Protein AF-A0A945LIM0-F1 (afdb_monomer_lite)

Radius of gyration: 15.22 Å; chains: 1; bounding box: 49×29×41 Å

Foldseek 3Di:
DAAALFLVRVVVVVVVDPDQAAEFECDHPPDGSLVSLLVLCVDPSRVLRAYEYEYCDPDVVVQVSSVVSPHQYYYHPPDAPVVVCVSVVVSSQVPDDPPPDDDPDPDPPPPPPDPDYHNDPVSVVRVVVNPDDDDD

Secondary structure (DSSP, 8-state):
-B--SSHHHHHHHHHHS--S-EEEES--SSS-HHHHHHHHHHSTTTTTS-EEEEES---HHHHHHHHHHT-SEEEESS--HHHHHHHHHHHHHHSS-TT--------SGGGGS---B---HHHHHHHHHTTS----

Structure (mmCIF, N/CA/C/O backbone):
data_AF-A0A945LIM0-F1
#
_entry.id   AF-A0A945LIM0-F1
#
loop_
_atom_site.group_PDB
_atom_site.id
_atom_site.type_symbol
_atom_site.label_atom_id
_atom_site.label_alt_id
_atom_site.label_comp_id
_atom_site.label_asym_id
_atom_site.label_entity_id
_atom_site.label_seq_id
_atom_site.pdbx_PDB_ins_code
_atom_site.Cartn_x
_atom_site.Cartn_y
_atom_site.Cartn_z
_atom_site.occupancy
_atom_site.B_iso_or_equiv
_atom_site.auth_seq_id
_atom_site.auth_comp_id
_atom_site.auth_asym_id
_atom_site.auth_atom_id
_atom_site.pdbx_PDB_model_num
ATOM 1 N N . MET A 1 1 ? 6.659 -13.359 3.499 1.00 58.88 1 MET A N 1
ATOM 2 C CA . MET A 1 1 ? 6.385 -12.248 2.578 1.00 58.88 1 MET A CA 1
ATOM 3 C C . MET A 1 1 ? 5.502 -12.829 1.471 1.00 58.88 1 MET A C 1
ATOM 5 O O . MET A 1 1 ? 6.056 -13.584 0.691 1.00 58.88 1 MET A O 1
ATOM 9 N N . THR A 1 2 ? 4.180 -12.617 1.458 1.00 73.69 2 THR A N 1
ATOM 10 C CA . THR A 1 2 ? 3.292 -12.752 0.285 1.00 73.69 2 THR A CA 1
ATOM 11 C C . THR A 1 2 ? 3.844 -11.897 -0.879 1.00 73.69 2 THR A C 1
ATOM 13 O O . THR A 1 2 ? 4.868 -11.240 -0.733 1.00 73.69 2 THR A O 1
ATOM 16 N N . SER A 1 3 ? 3.292 -11.915 -2.080 1.00 79.06 3 SER A N 1
ATOM 17 C CA . SER A 1 3 ? 3.674 -11.015 -3.184 1.00 79.06 3 SER A CA 1
ATOM 18 C C . SER A 1 3 ? 2.606 -11.074 -4.254 1.00 79.06 3 SER A C 1
ATOM 20 O O . SER A 1 3 ? 2.089 -12.163 -4.449 1.00 79.06 3 SER A O 1
ATOM 22 N N . ALA A 1 4 ? 2.322 -9.976 -4.955 1.00 84.94 4 ALA A N 1
ATOM 23 C CA . ALA A 1 4 ? 1.378 -9.977 -6.076 1.00 84.94 4 ALA A CA 1
ATOM 24 C C . ALA A 1 4 ? 2.074 -9.585 -7.389 1.00 84.94 4 ALA A C 1
ATOM 26 O O . ALA A 1 4 ? 2.713 -8.556 -7.447 1.00 84.94 4 ALA A O 1
ATOM 27 N N . GLY A 1 5 ? 1.967 -10.313 -8.486 1.00 78.75 5 GLY A N 1
ATOM 28 C CA . GLY A 1 5 ? 2.570 -9.901 -9.760 1.00 78.75 5 GLY A CA 1
ATOM 29 C C . GLY A 1 5 ? 2.018 -8.585 -10.330 1.00 78.75 5 GLY A C 1
ATOM 30 O O . GLY A 1 5 ? 2.683 -7.952 -11.147 1.00 78.75 5 GLY A O 1
ATOM 31 N N . GLY A 1 6 ? 0.840 -8.140 -9.876 1.00 81.19 6 GLY A N 1
ATOM 32 C CA . GLY A 1 6 ? 0.208 -6.906 -10.337 1.00 81.19 6 GLY A CA 1
ATOM 33 C C . GLY A 1 6 ? -1.048 -6.517 -9.555 1.00 81.19 6 GLY A C 1
ATOM 34 O O . GLY A 1 6 ? -1.428 -7.162 -8.576 1.00 81.19 6 GLY A O 1
ATOM 35 N N . GLY A 1 7 ? -1.716 -5.449 -10.003 1.00 84.56 7 GLY A N 1
ATOM 36 C CA . GLY A 1 7 ? -2.823 -4.826 -9.269 1.00 84.56 7 GLY A CA 1
ATOM 37 C C . GLY A 1 7 ? -4.038 -5.730 -9.036 1.00 84.56 7 GLY A C 1
ATOM 38 O O . GLY A 1 7 ? -4.649 -5.661 -7.975 1.00 84.56 7 GLY A O 1
ATOM 39 N N . ARG A 1 8 ? -4.375 -6.616 -9.986 1.00 86.19 8 ARG A N 1
ATOM 40 C CA . ARG A 1 8 ? -5.526 -7.533 -9.846 1.00 86.19 8 ARG A CA 1
ATOM 41 C C . ARG A 1 8 ? -5.281 -8.563 -8.753 1.00 86.19 8 ARG A C 1
ATOM 43 O O . ARG A 1 8 ? -6.146 -8.800 -7.920 1.00 86.19 8 ARG A O 1
ATOM 50 N N . GLU A 1 9 ? -4.085 -9.140 -8.751 1.00 86.25 9 GLU A N 1
ATOM 51 C CA . GLU A 1 9 ? -3.670 -10.095 -7.728 1.00 86.25 9 GLU A CA 1
ATOM 52 C C . GLU A 1 9 ? -3.544 -9.411 -6.362 1.00 86.25 9 GLU A C 1
ATOM 54 O O . GLU A 1 9 ? -3.943 -9.991 -5.360 1.00 86.25 9 GLU A O 1
ATOM 59 N N . ALA A 1 10 ? -3.078 -8.158 -6.311 1.00 86.94 10 ALA A N 1
ATOM 60 C CA . ALA A 1 10 ? -3.014 -7.395 -5.067 1.00 86.94 10 ALA A CA 1
ATOM 61 C C . ALA A 1 10 ? -4.404 -7.183 -4.445 1.00 86.94 10 ALA A C 1
ATOM 63 O O . ALA A 1 10 ? -4.563 -7.379 -3.244 1.00 86.94 10 ALA A O 1
ATOM 64 N N . LEU A 1 11 ? -5.409 -6.840 -5.259 1.00 88.25 11 LEU A N 1
ATOM 65 C CA . LEU A 1 11 ? -6.796 -6.697 -4.803 1.00 88.25 11 LEU A CA 1
ATOM 66 C C . LEU A 1 11 ? -7.389 -8.036 -4.352 1.00 88.25 11 LEU A C 1
ATOM 68 O O . LEU A 1 11 ? -7.979 -8.104 -3.280 1.00 88.25 11 LEU A O 1
ATOM 72 N N . ALA A 1 12 ? -7.182 -9.107 -5.124 1.00 87.81 12 ALA A N 1
ATOM 73 C CA . ALA A 1 12 ? -7.653 -10.442 -4.752 1.00 87.81 12 ALA A CA 1
ATOM 74 C C . ALA A 1 12 ? -7.035 -10.916 -3.426 1.00 87.81 12 ALA A C 1
ATOM 76 O O . ALA A 1 12 ? -7.725 -11.474 -2.576 1.00 87.81 12 ALA A O 1
ATOM 77 N N . LEU A 1 13 ? -5.742 -10.650 -3.220 1.00 87.38 13 LEU A N 1
ATOM 78 C CA . LEU A 1 13 ? -5.066 -10.957 -1.966 1.00 87.38 13 LEU A CA 1
ATOM 79 C C . LEU A 1 13 ? -5.632 -10.131 -0.812 1.00 87.38 13 LEU A C 1
ATOM 81 O O . LEU A 1 13 ? -5.952 -10.718 0.220 1.00 87.38 13 LEU A O 1
ATOM 85 N N . ALA A 1 14 ? -5.786 -8.816 -0.993 1.00 85.75 14 ALA A N 1
ATOM 86 C CA . ALA A 1 14 ? -6.337 -7.911 0.018 1.00 85.75 14 ALA A CA 1
ATOM 87 C C . ALA A 1 14 ? -7.768 -8.286 0.441 1.00 85.75 14 ALA A C 1
ATOM 89 O O . ALA A 1 14 ? -8.136 -8.096 1.598 1.00 85.75 14 ALA A O 1
ATOM 90 N N . ASP A 1 15 ? -8.547 -8.873 -0.469 1.00 84.31 15 ASP A N 1
ATOM 91 C CA . ASP A 1 15 ? -9.884 -9.391 -0.175 1.00 84.31 15 ASP A CA 1
ATOM 92 C C . ASP A 1 15 ? -9.855 -10.775 0.508 1.00 84.31 15 ASP A C 1
ATOM 94 O O . ASP A 1 15 ? -10.749 -11.125 1.282 1.00 84.31 15 ASP A O 1
ATOM 98 N N . SER A 1 16 ? -8.814 -11.578 0.277 1.00 80.25 16 SER A N 1
ATOM 99 C CA . SER A 1 16 ? -8.700 -12.930 0.846 1.00 80.25 16 SER A CA 1
ATOM 100 C C . SER A 1 16 ? -8.071 -12.982 2.244 1.00 80.25 16 SER A C 1
ATOM 102 O O . SER A 1 16 ? -8.426 -13.844 3.046 1.00 80.25 16 SER A O 1
ATOM 104 N N . GLU A 1 17 ? -7.148 -12.070 2.559 1.00 78.19 17 GLU A N 1
ATOM 105 C CA . GLU A 1 17 ? -6.367 -12.090 3.797 1.00 78.19 17 GLU A CA 1
ATOM 106 C C . GLU A 1 17 ? -6.238 -10.680 4.400 1.00 78.19 17 GLU A C 1
ATOM 108 O O . GLU A 1 17 ? -6.093 -9.706 3.661 1.00 78.19 17 GLU A O 1
ATOM 113 N N . PRO A 1 18 ? -6.242 -10.536 5.740 1.00 78.31 18 PRO A N 1
ATOM 114 C CA . PRO A 1 18 ? -5.979 -9.251 6.378 1.00 78.31 18 PRO A CA 1
ATOM 115 C C . PRO A 1 18 ? -4.492 -8.871 6.275 1.00 78.31 18 PRO A C 1
ATOM 117 O O . PRO A 1 18 ? -3.607 -9.709 6.478 1.00 78.31 18 PRO A O 1
ATOM 120 N N . PHE A 1 19 ? -4.220 -7.586 6.032 1.00 82.62 19 PHE A N 1
ATOM 121 C CA . PHE A 1 19 ? -2.869 -7.017 5.999 1.00 82.62 19 PHE A CA 1
ATOM 122 C C . PHE A 1 19 ? -2.742 -5.834 6.959 1.00 82.62 19 PHE A C 1
ATOM 124 O O . PHE A 1 19 ? -3.651 -5.019 7.066 1.00 82.62 19 PHE A O 1
ATOM 131 N N . ASP A 1 20 ? -1.581 -5.708 7.606 1.00 82.56 20 ASP A N 1
ATOM 132 C CA . ASP A 1 20 ? -1.289 -4.582 8.504 1.00 82.56 20 ASP A CA 1
ATOM 133 C C . ASP A 1 20 ? -0.767 -3.341 7.757 1.00 82.56 20 ASP A C 1
ATOM 135 O O . ASP A 1 20 ? -0.922 -2.221 8.229 1.00 82.56 20 ASP A O 1
ATOM 139 N N . VAL A 1 21 ? -0.113 -3.543 6.606 1.00 84.81 21 VAL A N 1
ATOM 140 C CA . VAL A 1 21 ? 0.470 -2.512 5.727 1.00 84.81 21 VAL A CA 1
ATOM 141 C C . VAL A 1 21 ? 0.487 -3.048 4.299 1.00 84.81 21 VAL A C 1
ATOM 143 O O . VAL A 1 21 ? 0.864 -4.202 4.073 1.00 84.81 21 VAL A O 1
ATOM 146 N N . ILE A 1 22 ? 0.175 -2.188 3.329 1.00 88.38 22 ILE A N 1
ATOM 147 C CA . ILE A 1 22 ? 0.317 -2.488 1.900 1.00 88.38 22 ILE A CA 1
ATOM 148 C C . ILE A 1 22 ? 1.376 -1.565 1.298 1.00 88.38 22 ILE A C 1
ATOM 150 O O . ILE A 1 22 ? 1.311 -0.346 1.429 1.00 88.38 22 ILE A O 1
ATOM 154 N N . LEU A 1 23 ? 2.353 -2.161 0.615 1.00 89.69 23 LEU A N 1
ATOM 155 C CA . LEU A 1 23 ? 3.307 -1.443 -0.226 1.00 89.69 23 LEU A CA 1
ATOM 156 C C . LEU A 1 23 ? 2.850 -1.585 -1.677 1.00 89.69 23 LEU A C 1
ATOM 158 O O . LEU A 1 23 ? 2.881 -2.694 -2.214 1.00 89.69 23 LEU A O 1
ATOM 162 N N . LEU A 1 24 ? 2.417 -0.490 -2.295 1.00 89.81 24 LEU A N 1
ATOM 163 C CA . LEU A 1 24 ? 1.806 -0.509 -3.623 1.00 89.81 24 LEU A CA 1
ATOM 164 C C . LEU A 1 24 ? 2.698 0.196 -4.643 1.00 89.81 24 LEU A C 1
ATOM 166 O O . LEU A 1 24 ? 3.047 1.358 -4.470 1.00 89.81 24 LEU A O 1
ATOM 170 N N . ASP A 1 25 ? 3.068 -0.506 -5.713 1.00 88.44 25 ASP A N 1
ATOM 171 C CA . ASP A 1 25 ? 3.822 0.088 -6.817 1.00 88.44 25 ASP A CA 1
ATOM 172 C C . ASP A 1 25 ? 2.895 0.919 -7.712 1.00 88.44 25 ASP A C 1
ATOM 174 O O . ASP A 1 25 ? 1.832 0.447 -8.119 1.00 88.44 25 ASP A O 1
ATOM 178 N N . LEU A 1 26 ? 3.299 2.141 -8.049 1.00 84.38 26 LEU A N 1
ATOM 179 C CA . LEU A 1 26 ? 2.574 2.975 -9.002 1.00 84.38 26 LEU A CA 1
ATOM 180 C C . LEU A 1 26 ? 2.718 2.440 -10.433 1.00 84.38 26 LEU A C 1
ATOM 182 O O . LEU A 1 26 ? 1.786 2.520 -11.232 1.00 84.38 26 LEU A O 1
ATOM 186 N N . MET A 1 27 ? 3.893 1.892 -10.747 1.00 75.62 27 MET A N 1
ATOM 187 C CA . MET A 1 27 ? 4.245 1.420 -12.080 1.00 75.62 27 MET A CA 1
ATOM 188 C C . MET A 1 27 ? 4.032 -0.091 -12.154 1.00 75.62 27 MET A C 1
ATOM 190 O O . MET A 1 27 ? 4.948 -0.877 -11.914 1.00 75.62 27 MET A O 1
ATOM 194 N N . MET A 1 28 ? 2.811 -0.495 -12.500 1.00 77.75 28 MET A N 1
ATOM 195 C CA . MET A 1 28 ? 2.458 -1.887 -12.786 1.00 77.75 28 MET A CA 1
ATOM 196 C C . MET A 1 28 ? 1.943 -2.020 -14.227 1.00 77.75 28 MET A C 1
ATOM 198 O O . MET A 1 28 ? 1.275 -1.107 -14.711 1.00 77.75 28 MET A O 1
ATOM 202 N N . PRO A 1 29 ? 2.237 -3.136 -14.921 1.00 67.38 29 PRO A N 1
ATOM 203 C CA . PRO A 1 29 ? 1.848 -3.318 -16.321 1.00 67.38 29 PRO A CA 1
ATOM 204 C C . PRO A 1 29 ? 0.338 -3.530 -16.510 1.00 67.38 29 PRO A C 1
ATOM 206 O O . PRO A 1 29 ? -0.196 -3.173 -17.555 1.00 67.38 29 PRO A O 1
ATOM 209 N N . ASP A 1 30 ? -0.349 -4.089 -15.510 1.00 69.44 30 ASP A N 1
ATOM 210 C CA . ASP A 1 30 ? -1.727 -4.573 -15.680 1.00 69.44 30 ASP A CA 1
ATOM 211 C C . ASP A 1 30 ? -2.807 -3.580 -15.234 1.00 69.44 30 ASP A C 1
ATOM 213 O O . ASP A 1 30 ? -3.890 -3.527 -15.816 1.00 69.44 30 ASP A O 1
ATOM 217 N N . LEU A 1 31 ? -2.553 -2.848 -14.146 1.00 75.81 31 LEU A N 1
ATOM 218 C CA . LEU A 1 31 ? -3.512 -1.962 -13.483 1.00 75.81 31 LEU A CA 1
ATOM 219 C C . LEU A 1 31 ? -2.779 -0.759 -12.902 1.00 75.81 31 LEU A C 1
ATOM 221 O O . LEU A 1 31 ? -1.712 -0.910 -12.309 1.00 75.81 31 LEU A O 1
ATOM 225 N N . ASN A 1 32 ? -3.378 0.421 -13.029 1.00 82.94 32 ASN A N 1
ATOM 226 C CA . ASN A 1 32 ? -2.793 1.648 -12.514 1.00 82.94 32 ASN A CA 1
ATOM 227 C C . ASN A 1 32 ? -2.784 1.623 -10.974 1.00 82.94 32 ASN A C 1
ATOM 229 O O . ASN A 1 32 ? -3.822 1.391 -10.351 1.00 82.94 32 ASN A O 1
ATOM 233 N N . GLY A 1 33 ? -1.628 1.878 -10.349 1.00 85.19 33 GLY A N 1
ATOM 234 C CA . GLY A 1 33 ? -1.498 1.896 -8.889 1.00 85.19 33 GLY A CA 1
ATOM 235 C C . GLY A 1 33 ? -2.450 2.882 -8.203 1.00 85.19 33 GLY A C 1
ATOM 236 O O . GLY A 1 33 ? -2.950 2.583 -7.122 1.00 85.19 33 GLY A O 1
ATOM 237 N N . PHE A 1 34 ? -2.797 4.000 -8.852 1.00 89.25 34 PHE A N 1
ATOM 238 C CA . PHE A 1 34 ? -3.816 4.927 -8.340 1.00 89.25 34 PHE A CA 1
ATOM 239 C C . PHE A 1 34 ? -5.200 4.278 -8.231 1.00 89.25 34 PHE A C 1
ATOM 241 O O . PHE A 1 34 ? -5.931 4.494 -7.269 1.00 89.25 34 PHE A O 1
ATOM 248 N N . GLU A 1 35 ? -5.558 3.456 -9.211 1.00 90.56 35 GLU A N 1
ATOM 249 C CA . GLU A 1 35 ? -6.858 2.793 -9.276 1.00 90.56 35 GLU A CA 1
ATOM 250 C C . GLU A 1 35 ? -6.956 1.661 -8.247 1.00 90.56 35 GLU A C 1
ATOM 252 O O . GLU A 1 35 ? -8.006 1.435 -7.649 1.00 90.56 35 GLU A O 1
ATOM 257 N N . VAL A 1 36 ? -5.844 0.959 -8.013 1.00 91.06 36 VAL A N 1
ATOM 258 C CA . VAL A 1 36 ? -5.739 -0.044 -6.947 1.00 91.06 36 VAL A CA 1
ATOM 259 C C . VAL A 1 36 ? -5.866 0.623 -5.580 1.00 91.06 36 VAL A C 1
ATOM 261 O O . VAL A 1 36 ? -6.646 0.150 -4.758 1.00 91.06 36 VAL A O 1
ATOM 264 N N . LEU A 1 37 ? -5.171 1.742 -5.354 1.00 91.88 37 LEU A N 1
ATOM 265 C CA . LEU A 1 37 ? -5.288 2.521 -4.121 1.00 91.88 37 LEU A CA 1
ATOM 266 C C . LEU A 1 37 ? -6.736 2.967 -3.878 1.00 91.88 37 LEU A C 1
ATOM 268 O O . LEU A 1 37 ? -7.267 2.731 -2.797 1.00 91.88 37 LEU A O 1
ATOM 272 N N . ALA A 1 38 ? -7.388 3.545 -4.890 1.00 92.12 38 ALA A N 1
ATOM 273 C CA . ALA A 1 38 ? -8.773 3.994 -4.783 1.00 92.12 38 ALA A CA 1
ATOM 274 C C . ALA A 1 38 ? -9.728 2.845 -4.423 1.00 92.12 38 ALA A C 1
ATOM 276 O O . ALA A 1 38 ? -10.595 3.011 -3.572 1.00 92.12 38 ALA A O 1
ATOM 277 N N . ARG A 1 39 ? -9.545 1.657 -5.015 1.00 91.81 39 ARG A N 1
ATOM 278 C CA . ARG A 1 39 ? -10.347 0.469 -4.679 1.00 91.81 39 ARG A CA 1
ATOM 279 C C . ARG A 1 39 ? -10.109 -0.017 -3.255 1.00 91.81 39 ARG A C 1
ATOM 281 O O . ARG A 1 39 ? -11.074 -0.298 -2.558 1.00 91.81 39 ARG A O 1
ATOM 288 N N . LEU A 1 40 ? -8.850 -0.070 -2.815 1.00 89.31 40 LEU A N 1
ATOM 289 C CA . LEU A 1 40 ? -8.512 -0.451 -1.441 1.00 89.31 40 LEU A CA 1
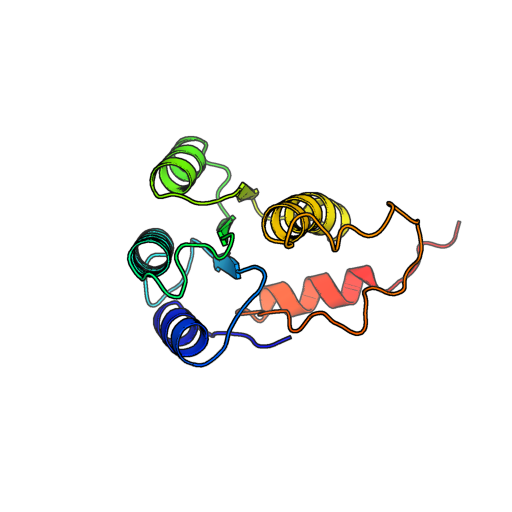ATOM 290 C C . LEU A 1 40 ? -9.109 0.523 -0.419 1.00 89.31 40 LEU A C 1
ATOM 292 O O . LEU A 1 40 ? -9.512 0.107 0.662 1.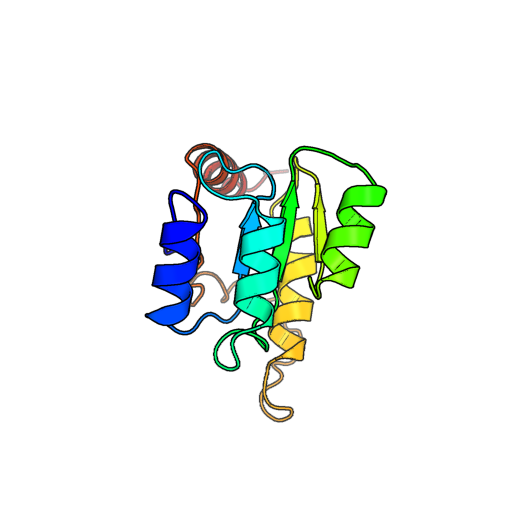00 89.31 40 LEU A O 1
ATOM 296 N N . LYS A 1 41 ? -9.178 1.814 -0.753 1.00 88.94 41 LYS A N 1
ATOM 297 C CA . LYS A 1 41 ? -9.765 2.841 0.115 1.00 88.94 41 LYS A CA 1
ATOM 298 C C . LYS A 1 41 ? -11.285 2.942 0.039 1.00 88.94 41 LYS A C 1
ATOM 300 O O . LYS A 1 41 ? -11.881 3.464 0.968 1.00 88.94 41 LYS A O 1
ATOM 305 N N . ALA A 1 42 ? -11.905 2.421 -1.016 1.00 90.00 42 ALA A N 1
ATOM 306 C CA . ALA A 1 42 ? -13.358 2.370 -1.153 1.00 90.00 42 ALA A CA 1
ATOM 307 C C . ALA A 1 42 ? -14.000 1.145 -0.474 1.00 90.00 42 ALA A C 1
ATOM 309 O O . ALA A 1 42 ? -15.212 1.136 -0.263 1.00 90.00 42 ALA A O 1
ATOM 310 N N . ASP A 1 43 ? -13.223 0.105 -0.164 1.00 86.44 43 ASP A N 1
ATOM 311 C CA . ASP A 1 43 ? -13.714 -1.106 0.496 1.00 86.44 43 ASP A CA 1
ATOM 312 C C . ASP A 1 43 ? -13.537 -1.012 2.019 1.00 86.44 43 ASP A C 1
ATOM 314 O O . ASP A 1 43 ? -12.417 -0.906 2.516 1.00 86.44 43 ASP A O 1
ATOM 318 N N . ALA A 1 44 ? -14.637 -1.130 2.770 1.00 85.06 44 ALA A N 1
ATOM 319 C CA . ALA A 1 44 ? -14.662 -1.072 4.234 1.00 85.06 44 ALA A CA 1
ATOM 320 C C . ALA A 1 44 ? -13.725 -2.087 4.920 1.00 85.06 44 ALA A C 1
ATOM 322 O O . ALA A 1 44 ? -13.289 -1.886 6.056 1.00 85.06 44 ALA A O 1
ATOM 323 N N . ARG A 1 45 ? -13.395 -3.196 4.248 1.00 82.81 45 ARG A N 1
ATOM 324 C CA . ARG A 1 45 ? -12.465 -4.207 4.766 1.00 82.81 45 ARG A CA 1
ATOM 325 C C . ARG A 1 45 ? -11.010 -3.758 4.696 1.00 82.81 45 ARG A C 1
ATOM 327 O O . ARG A 1 45 ? -10.207 -4.189 5.523 1.00 82.81 45 ARG A O 1
ATOM 334 N N . THR A 1 46 ? -10.666 -2.929 3.713 1.00 85.31 46 THR A N 1
ATOM 335 C CA . THR A 1 46 ? -9.282 -2.534 3.420 1.00 85.31 46 THR A CA 1
ATOM 336 C C . THR A 1 46 ? -9.021 -1.040 3.598 1.00 85.31 46 THR A C 1
ATOM 338 O O . THR A 1 46 ? -7.859 -0.640 3.632 1.00 85.31 46 THR A O 1
ATOM 341 N N . GLU A 1 47 ? -10.057 -0.216 3.789 1.00 86.00 47 GLU A N 1
ATOM 342 C CA . GLU A 1 47 ? -9.956 1.248 3.886 1.00 86.00 47 GLU A CA 1
ATOM 343 C C . GLU A 1 47 ? -9.018 1.705 5.012 1.00 86.00 47 GLU A C 1
ATOM 345 O O . GLU A 1 47 ? -8.237 2.647 4.847 1.00 86.00 47 GLU A O 1
ATOM 350 N N . ASN A 1 48 ? -9.033 0.972 6.128 1.00 84.94 48 ASN A N 1
ATOM 351 C CA . ASN A 1 48 ? -8.238 1.253 7.322 1.00 84.94 48 ASN A CA 1
ATOM 352 C C . ASN A 1 48 ? -6.788 0.763 7.197 1.00 84.94 48 ASN A C 1
ATOM 354 O O . ASN A 1 48 ? -5.931 1.143 7.994 1.00 84.94 48 ASN A O 1
ATOM 358 N N . ILE A 1 49 ? -6.483 -0.067 6.196 1.00 85.81 49 ILE A N 1
ATOM 359 C CA . ILE A 1 49 ? -5.128 -0.568 5.977 1.00 85.81 49 ILE A CA 1
ATOM 360 C C . ILE A 1 49 ? -4.283 0.590 5.424 1.00 85.81 49 ILE A C 1
ATOM 362 O O . ILE A 1 49 ? -4.667 1.225 4.434 1.00 85.81 49 ILE A O 1
ATOM 366 N N . PRO A 1 50 ? -3.129 0.902 6.028 1.00 88.31 50 PRO A N 1
ATOM 367 C CA . PRO A 1 50 ? -2.279 1.976 5.558 1.00 88.31 50 PRO A CA 1
ATOM 368 C C . PRO A 1 50 ? -1.563 1.512 4.286 1.00 88.31 50 PRO A C 1
ATOM 370 O O . PRO A 1 50 ? -0.919 0.455 4.247 1.00 88.31 50 PRO A O 1
ATOM 373 N N . VAL A 1 51 ? -1.700 2.310 3.228 1.00 89.25 51 VAL A N 1
ATOM 374 C CA . VAL A 1 51 ? -1.111 2.031 1.916 1.00 89.25 51 VAL A CA 1
ATOM 375 C C . VAL A 1 51 ? 0.015 3.025 1.678 1.00 89.25 51 VAL A C 1
ATOM 377 O O . VAL A 1 51 ? -0.223 4.229 1.625 1.00 89.25 51 VAL A O 1
ATOM 380 N N . ILE A 1 52 ? 1.237 2.518 1.533 1.00 90.31 52 ILE A N 1
ATOM 381 C CA . ILE A 1 52 ? 2.412 3.315 1.179 1.00 90.31 52 ILE A CA 1
ATOM 382 C C . ILE A 1 52 ? 2.672 3.117 -0.309 1.00 90.31 52 ILE A C 1
ATOM 384 O O . ILE A 1 52 ? 2.945 2.002 -0.768 1.00 90.31 52 ILE A O 1
ATOM 388 N N . MET A 1 53 ? 2.590 4.209 -1.056 1.00 90.31 53 MET A N 1
ATOM 389 C CA . MET A 1 53 ? 2.820 4.217 -2.491 1.00 90.31 53 MET A CA 1
ATOM 390 C C . MET A 1 53 ? 4.312 4.222 -2.781 1.00 90.31 53 MET A C 1
ATOM 392 O O . MET A 1 53 ? 5.084 4.936 -2.149 1.00 90.31 53 MET A O 1
ATOM 396 N N . ILE A 1 54 ? 4.727 3.422 -3.753 1.00 89.44 54 ILE A N 1
ATOM 397 C CA . ILE A 1 54 ? 6.112 3.300 -4.174 1.00 89.44 54 ILE A CA 1
ATOM 398 C C . ILE A 1 54 ? 6.191 3.551 -5.673 1.00 89.44 54 ILE A C 1
ATOM 400 O O . ILE A 1 54 ? 5.488 2.918 -6.450 1.00 89.44 54 ILE A O 1
ATOM 404 N N . SER A 1 55 ? 7.090 4.424 -6.112 1.00 86.00 55 SER A N 1
ATOM 405 C CA . SER A 1 55 ? 7.207 4.776 -7.530 1.00 86.00 55 SER A CA 1
ATOM 406 C C . SER A 1 55 ? 8.657 4.883 -7.975 1.00 86.00 55 SER A C 1
ATOM 408 O O . SER A 1 55 ? 9.540 5.172 -7.177 1.00 86.00 55 SER A O 1
ATOM 410 N N . ALA A 1 56 ? 8.915 4.653 -9.263 1.00 82.94 56 ALA A N 1
ATOM 411 C CA . ALA A 1 56 ? 10.209 4.955 -9.882 1.00 82.94 56 ALA A CA 1
ATOM 412 C C . ALA A 1 56 ? 10.383 6.446 -10.220 1.00 82.94 56 ALA A C 1
ATOM 414 O O . ALA A 1 56 ? 11.495 6.873 -10.512 1.00 82.94 56 ALA A O 1
ATOM 415 N N . TYR A 1 57 ? 9.297 7.222 -10.186 1.00 75.19 57 TYR A N 1
ATOM 416 C CA . TYR A 1 57 ? 9.305 8.653 -10.471 1.00 75.19 57 TYR A CA 1
ATOM 417 C C . TYR A 1 57 ? 9.255 9.456 -9.177 1.00 75.19 57 TYR A C 1
ATOM 419 O O . TYR A 1 57 ? 8.439 9.177 -8.300 1.00 75.19 57 TYR A O 1
ATOM 427 N N . ASP A 1 58 ? 10.091 10.481 -9.086 1.00 72.25 58 ASP A N 1
ATOM 428 C CA . ASP A 1 58 ? 10.070 11.457 -7.998 1.00 72.25 58 ASP A CA 1
ATOM 429 C C . ASP A 1 58 ? 9.325 12.719 -8.456 1.00 72.25 58 ASP A C 1
ATOM 431 O O . ASP A 1 58 ? 9.895 13.790 -8.638 1.00 72.25 58 ASP A O 1
ATOM 435 N N . GLU A 1 59 ? 8.035 12.561 -8.756 1.00 79.81 59 GLU A N 1
ATOM 436 C CA . GLU A 1 59 ? 7.168 13.665 -9.170 1.00 79.81 59 GLU A CA 1
ATOM 437 C C . GLU A 1 59 ? 6.254 14.061 -8.011 1.00 79.81 59 GLU A C 1
ATOM 439 O O . GLU A 1 59 ? 5.413 13.270 -7.575 1.00 79.81 59 GLU A O 1
ATOM 444 N N . GLN A 1 60 ? 6.380 15.306 -7.543 1.00 81.00 60 GLN A N 1
ATOM 445 C CA . GLN A 1 60 ? 5.547 15.835 -6.457 1.00 81.00 60 GLN A CA 1
ATOM 446 C C . GLN A 1 60 ? 4.052 15.751 -6.775 1.00 81.00 60 GLN A C 1
ATOM 448 O O . GLN A 1 60 ? 3.271 15.406 -5.899 1.00 81.00 60 GLN A O 1
ATOM 453 N N . SER A 1 61 ? 3.655 15.979 -8.030 1.00 84.88 61 SER A N 1
ATOM 454 C CA . SER A 1 61 ? 2.259 15.858 -8.468 1.00 84.88 61 SER A CA 1
ATOM 455 C C . SER A 1 61 ? 1.680 14.465 -8.199 1.00 84.88 61 SER A C 1
ATOM 457 O O . SER A 1 61 ? 0.571 14.347 -7.686 1.00 84.88 61 SER A O 1
ATOM 459 N N . LYS A 1 62 ? 2.448 13.403 -8.479 1.00 84.94 62 LYS A N 1
ATOM 460 C CA . LYS A 1 62 ? 2.041 12.013 -8.222 1.00 84.94 62 LYS A CA 1
ATOM 461 C C . LYS A 1 62 ? 1.983 11.711 -6.731 1.00 84.94 62 LYS A C 1
ATOM 463 O O . LYS A 1 62 ? 1.073 11.006 -6.300 1.00 84.94 62 LYS A O 1
ATOM 468 N N . ALA A 1 63 ? 2.926 12.247 -5.957 1.00 84.81 63 ALA A N 1
ATOM 469 C CA . ALA A 1 63 ? 2.913 12.120 -4.506 1.00 84.81 63 ALA A CA 1
ATOM 470 C C . ALA A 1 63 ? 1.655 12.773 -3.916 1.00 84.81 63 ALA A C 1
ATOM 472 O O . ALA A 1 63 ? 0.899 12.098 -3.223 1.00 84.81 63 ALA A O 1
ATOM 473 N N . THR A 1 64 ? 1.369 14.031 -4.267 1.00 87.81 64 THR A N 1
ATOM 474 C CA . THR A 1 64 ? 0.162 14.748 -3.830 1.00 87.81 64 THR A CA 1
ATOM 475 C C . THR A 1 64 ? -1.105 13.990 -4.210 1.00 87.81 64 THR A C 1
ATOM 477 O O . THR A 1 64 ? -1.931 13.726 -3.343 1.00 87.81 64 THR A O 1
ATOM 480 N N . GLN A 1 65 ? -1.212 13.538 -5.461 1.00 88.62 65 GLN A N 1
ATOM 481 C CA . GLN A 1 65 ? -2.371 12.779 -5.929 1.00 88.62 65 GLN A CA 1
ATOM 482 C C . GLN A 1 65 ? -2.578 11.472 -5.142 1.00 88.62 65 GLN A C 1
ATOM 484 O O . GLN A 1 65 ? -3.707 11.114 -4.822 1.00 88.62 65 GLN A O 1
ATOM 489 N N . CYS A 1 66 ? -1.505 10.745 -4.809 1.00 86.94 66 CYS A N 1
ATOM 490 C CA . CYS A 1 66 ? -1.610 9.536 -3.986 1.00 86.94 66 CYS A CA 1
ATOM 491 C C . CYS A 1 66 ? -2.176 9.849 -2.595 1.00 86.94 66 CYS A C 1
ATOM 493 O O . CYS A 1 66 ? -3.055 9.135 -2.115 1.00 86.94 66 CYS A O 1
ATOM 495 N N . ILE A 1 67 ? -1.674 10.908 -1.957 1.00 89.00 67 ILE A N 1
ATOM 496 C CA . ILE A 1 67 ? -2.121 11.326 -0.625 1.00 89.00 67 ILE A CA 1
ATOM 497 C C . ILE A 1 67 ? -3.588 11.772 -0.660 1.00 89.00 67 ILE A C 1
ATOM 499 O O . ILE A 1 67 ? -4.357 11.377 0.210 1.00 89.00 67 ILE A O 1
ATOM 503 N N . GLU A 1 68 ? -4.012 12.506 -1.692 1.00 89.38 68 GLU A N 1
ATOM 504 C CA . GLU A 1 68 ? -5.409 12.935 -1.870 1.00 89.38 68 GLU A CA 1
ATOM 505 C C . GLU A 1 68 ? -6.392 11.762 -2.004 1.00 89.38 68 GLU A C 1
ATOM 507 O O . GLU A 1 68 ? -7.515 11.841 -1.513 1.00 89.38 68 GLU A O 1
ATOM 512 N N . ILE A 1 69 ? -5.973 10.654 -2.626 1.00 89.31 69 ILE A N 1
ATOM 513 C CA . ILE A 1 69 ? -6.783 9.425 -2.725 1.00 89.31 69 ILE A CA 1
ATOM 514 C C . ILE A 1 69 ? -6.837 8.678 -1.374 1.00 89.31 69 ILE A C 1
ATOM 516 O O . ILE A 1 69 ? -7.721 7.851 -1.156 1.00 89.31 69 ILE A O 1
ATOM 520 N N . GLY A 1 70 ? -5.913 8.971 -0.453 1.00 88.06 70 GLY A N 1
ATOM 521 C CA . GLY A 1 70 ? -5.858 8.388 0.888 1.00 88.06 70 GLY A CA 1
ATOM 522 C C . GLY A 1 70 ? -4.641 7.500 1.148 1.00 88.06 70 GLY A C 1
ATOM 523 O O . GLY A 1 70 ? -4.674 6.687 2.072 1.00 88.06 70 GLY A O 1
ATOM 524 N N . ALA A 1 71 ? -3.576 7.595 0.345 1.00 89.25 71 ALA A N 1
ATOM 525 C CA . ALA A 1 71 ? -2.309 6.958 0.699 1.00 89.25 71 ALA A CA 1
ATOM 526 C C . ALA A 1 71 ? -1.749 7.545 2.003 1.00 89.25 71 ALA A C 1
ATOM 528 O O . ALA A 1 71 ? -1.854 8.742 2.255 1.00 89.25 71 ALA A O 1
ATOM 529 N N . GLU A 1 72 ? -1.114 6.692 2.803 1.00 89.19 72 GLU A N 1
ATOM 530 C CA . GLU A 1 72 ? -0.470 7.096 4.056 1.00 89.19 72 GLU A CA 1
ATOM 531 C C . GLU A 1 72 ? 0.857 7.813 3.787 1.00 89.19 72 GLU A C 1
ATOM 533 O O . GLU A 1 72 ? 1.223 8.767 4.466 1.00 89.19 72 GLU A O 1
ATOM 538 N N . ASP A 1 73 ? 1.601 7.338 2.787 1.00 88.44 73 ASP A N 1
ATOM 539 C CA . ASP A 1 73 ? 2.900 7.897 2.427 1.00 88.44 73 ASP A CA 1
ATOM 540 C C . ASP A 1 73 ? 3.243 7.585 0.964 1.00 88.44 73 ASP A C 1
ATOM 542 O O . ASP A 1 73 ? 2.649 6.702 0.332 1.00 88.44 73 ASP A O 1
ATOM 546 N N . TYR A 1 74 ? 4.239 8.292 0.437 1.00 88.00 74 TYR A N 1
ATOM 547 C CA . TYR A 1 74 ? 4.797 8.095 -0.894 1.00 88.00 74 TYR A CA 1
ATOM 548 C C . TYR A 1 74 ? 6.319 7.982 -0.821 1.00 88.00 74 TYR A C 1
ATOM 550 O O . TYR A 1 74 ? 7.003 8.829 -0.247 1.00 88.00 74 TYR A O 1
ATOM 558 N N . LEU A 1 75 ? 6.867 6.944 -1.449 1.00 88.06 75 LEU A N 1
ATOM 559 C CA . LEU A 1 75 ? 8.290 6.645 -1.449 1.00 88.06 75 LEU A CA 1
ATOM 560 C C . LEU A 1 75 ? 8.818 6.490 -2.877 1.00 88.06 75 LEU A C 1
ATOM 562 O O . LEU A 1 75 ? 8.441 5.568 -3.606 1.00 88.06 75 LEU A O 1
ATOM 566 N N . SER A 1 76 ? 9.742 7.361 -3.274 1.00 87.88 76 SER A N 1
ATOM 567 C CA . SER A 1 76 ? 10.445 7.228 -4.546 1.00 87.88 76 SER A CA 1
ATOM 568 C C . SER A 1 76 ? 11.563 6.181 -4.458 1.00 87.88 76 SER A C 1
ATOM 570 O O . SER A 1 76 ? 12.255 6.021 -3.450 1.00 87.88 76 SER A O 1
ATOM 572 N N . LYS A 1 77 ? 11.715 5.399 -5.527 1.00 82.62 77 LYS A N 1
ATOM 573 C CA . LYS A 1 77 ? 12.837 4.482 -5.734 1.00 82.62 77 LYS A CA 1
ATOM 574 C C . LYS A 1 77 ? 14.034 5.272 -6.278 1.00 82.62 77 LYS A C 1
ATOM 576 O O . LYS A 1 77 ? 13.840 6.124 -7.140 1.00 82.62 77 LYS A O 1
ATOM 581 N N . PRO A 1 78 ? 15.269 4.909 -5.894 1.00 84.12 78 PRO A N 1
ATOM 582 C CA . PRO A 1 78 ? 15.621 3.835 -4.966 1.00 84.12 78 PRO A CA 1
ATOM 583 C C . PRO A 1 78 ? 15.468 4.258 -3.496 1.00 84.12 78 PRO A C 1
ATOM 585 O O . PRO A 1 78 ? 15.861 5.352 -3.110 1.00 84.12 78 PRO A O 1
ATOM 588 N N . PHE A 1 79 ? 14.986 3.345 -2.653 1.00 80.62 79 PHE A N 1
ATOM 589 C CA . PHE A 1 79 ? 14.936 3.517 -1.199 1.00 80.62 79 PHE A CA 1
ATOM 590 C C . PHE A 1 79 ? 15.753 2.423 -0.511 1.00 80.62 79 PHE A C 1
ATOM 592 O O . PHE A 1 79 ? 15.902 1.314 -1.026 1.00 80.62 79 PHE A O 1
ATOM 599 N N . ASN A 1 80 ? 16.285 2.722 0.673 1.00 80.75 80 ASN A N 1
ATOM 600 C CA . ASN A 1 80 ? 16.970 1.729 1.494 1.00 80.75 80 ASN A CA 1
ATOM 601 C C . ASN A 1 80 ? 16.009 1.122 2.535 1.00 80.75 80 ASN A C 1
ATOM 603 O O . ASN A 1 80 ? 14.934 1.653 2.822 1.00 80.75 80 ASN A O 1
ATOM 607 N N . ALA A 1 81 ? 16.402 -0.012 3.118 1.00 75.88 81 ALA A N 1
ATOM 608 C CA . ALA A 1 81 ? 15.578 -0.712 4.103 1.00 75.88 81 ALA A CA 1
ATOM 609 C C . ALA A 1 81 ? 15.323 0.118 5.377 1.00 75.88 81 ALA A C 1
ATOM 611 O O . ALA A 1 81 ? 14.288 -0.056 6.015 1.00 75.88 81 ALA A O 1
ATOM 612 N N . VAL A 1 82 ? 16.246 1.019 5.731 1.00 80.12 82 VAL A N 1
ATOM 613 C CA . VAL A 1 82 ? 16.136 1.894 6.909 1.00 80.12 82 VAL A CA 1
ATOM 614 C C . VAL A 1 82 ? 15.031 2.930 6.709 1.00 80.12 82 VAL A C 1
ATOM 616 O O . VAL A 1 82 ? 14.172 3.085 7.571 1.00 80.12 82 VAL A O 1
ATOM 619 N N . LEU A 1 83 ? 15.010 3.585 5.550 1.00 80.62 83 LEU A N 1
ATOM 620 C CA . LEU A 1 83 ? 14.007 4.568 5.164 1.00 80.62 83 LEU A CA 1
ATOM 621 C C . LEU A 1 83 ? 12.629 3.918 5.057 1.00 80.62 83 LEU A C 1
ATOM 623 O O . LEU A 1 83 ? 11.666 4.442 5.605 1.00 80.62 83 LEU A O 1
ATOM 627 N N . LEU A 1 84 ? 12.545 2.741 4.430 1.00 81.94 84 LEU A N 1
ATOM 628 C CA . LEU A 1 84 ? 11.294 1.992 4.357 1.00 81.94 84 LEU A CA 1
ATOM 629 C C . LEU A 1 84 ? 10.772 1.632 5.758 1.00 81.94 84 LEU A C 1
ATOM 631 O O . LEU A 1 84 ? 9.595 1.831 6.045 1.00 81.94 84 LEU A O 1
ATOM 635 N N . ALA A 1 85 ? 11.638 1.146 6.652 1.00 77.62 85 ALA A N 1
ATOM 636 C CA . ALA A 1 85 ? 11.252 0.844 8.030 1.00 77.62 85 ALA A CA 1
ATOM 637 C C . ALA A 1 85 ? 10.793 2.099 8.791 1.00 77.62 85 ALA A C 1
ATOM 639 O O . ALA A 1 85 ? 9.816 2.038 9.536 1.00 77.62 85 ALA A O 1
ATOM 640 N N . ALA A 1 86 ? 11.444 3.243 8.567 1.00 82.12 86 ALA A N 1
ATOM 641 C CA . ALA A 1 86 ? 11.056 4.514 9.169 1.00 82.12 86 ALA A CA 1
ATOM 642 C C . ALA A 1 86 ? 9.658 4.988 8.733 1.00 82.12 86 ALA A C 1
ATOM 644 O O . ALA A 1 86 ? 9.010 5.683 9.509 1.00 82.12 86 ALA A O 1
ATOM 645 N N . ARG A 1 87 ? 9.178 4.599 7.540 1.00 82.19 87 ARG A N 1
ATOM 646 C CA . ARG A 1 87 ? 7.816 4.914 7.061 1.00 82.19 87 ARG A CA 1
ATOM 647 C C . ARG A 1 87 ? 6.771 3.879 7.472 1.00 82.19 87 ARG A C 1
ATOM 649 O O . ARG A 1 87 ? 5.656 4.232 7.836 1.00 82.19 87 ARG A O 1
ATOM 656 N N . ILE A 1 88 ? 7.143 2.601 7.488 1.00 81.75 88 ILE A N 1
ATOM 657 C CA . ILE A 1 88 ? 6.243 1.511 7.891 1.00 81.75 88 ILE A CA 1
ATOM 658 C C . ILE A 1 88 ? 5.932 1.560 9.394 1.00 81.75 88 ILE A C 1
ATOM 660 O O . ILE A 1 88 ? 4.793 1.329 9.790 1.00 81.75 88 ILE A O 1
ATOM 664 N N . ASN A 1 89 ? 6.924 1.848 10.243 1.00 79.56 89 ASN A N 1
ATOM 665 C CA . ASN A 1 89 ? 6.746 1.782 11.697 1.00 79.56 89 ASN A CA 1
ATOM 666 C C . ASN A 1 89 ? 5.654 2.742 12.220 1.00 79.56 89 ASN A C 1
ATOM 668 O O . ASN A 1 89 ? 4.821 2.294 13.008 1.00 79.56 89 ASN A O 1
ATOM 672 N N . PRO A 1 90 ? 5.595 4.023 11.799 1.00 77.38 90 PRO A N 1
ATOM 673 C CA . PRO A 1 90 ? 4.485 4.909 12.146 1.00 77.38 90 PRO A CA 1
ATOM 674 C C . PRO A 1 90 ? 3.126 4.381 11.676 1.00 77.38 90 PRO A C 1
ATOM 676 O O . PRO A 1 90 ? 2.191 4.356 12.473 1.00 77.38 90 PRO A O 1
ATOM 679 N N . ALA A 1 91 ? 3.040 3.893 10.435 1.00 72.62 91 ALA A N 1
ATOM 680 C CA . ALA A 1 91 ? 1.804 3.380 9.843 1.00 72.62 91 ALA A CA 1
ATOM 681 C C . ALA A 1 91 ? 1.241 2.162 10.601 1.00 72.62 91 ALA A C 1
ATOM 683 O O . ALA A 1 91 ? 0.044 2.083 10.870 1.00 72.62 91 ALA A O 1
ATOM 684 N N . LEU A 1 92 ? 2.110 1.238 11.027 1.00 71.88 92 LEU A N 1
ATOM 685 C CA . LEU A 1 92 ? 1.715 0.095 11.861 1.00 71.88 92 LEU A CA 1
ATOM 686 C C . LEU A 1 92 ? 1.252 0.530 13.259 1.00 71.88 92 LEU A C 1
ATOM 688 O O . LEU A 1 92 ? 0.306 -0.027 13.813 1.00 71.88 92 LEU A O 1
ATOM 692 N N . ASN A 1 93 ? 1.907 1.537 13.836 1.00 67.00 93 ASN A N 1
ATOM 693 C CA . ASN A 1 93 ? 1.592 2.024 15.177 1.00 67.00 93 ASN A CA 1
ATOM 694 C C . ASN A 1 93 ? 0.314 2.875 15.224 1.00 67.00 93 ASN A C 1
ATOM 696 O O . ASN A 1 93 ? -0.313 2.962 16.282 1.00 67.00 93 ASN A O 1
ATOM 700 N N . ALA A 1 94 ? -0.070 3.494 14.105 1.00 61.47 94 ALA A N 1
ATOM 701 C CA . ALA A 1 94 ? -1.312 4.251 13.972 1.00 61.47 94 ALA A CA 1
ATOM 702 C C . ALA A 1 94 ? -2.556 3.342 14.007 1.00 61.47 94 ALA A C 1
ATOM 704 O O . ALA A 1 94 ? -3.581 3.748 14.552 1.00 61.47 94 ALA A O 1
ATOM 705 N N . ASN A 1 95 ? -2.431 2.098 13.524 1.00 55.25 95 ASN A N 1
ATOM 706 C CA . ASN A 1 95 ? -3.518 1.114 13.446 1.00 55.25 95 ASN A CA 1
ATOM 707 C C . ASN A 1 95 ? -3.536 0.066 14.575 1.00 55.25 95 ASN A C 1
ATOM 709 O O . ASN A 1 95 ? -4.409 -0.801 14.607 1.00 55.25 95 ASN A O 1
ATOM 713 N N . ALA A 1 96 ? -2.621 0.149 15.545 1.00 47.56 96 ALA A N 1
ATOM 714 C CA . ALA A 1 96 ? -2.707 -0.652 16.764 1.00 47.56 96 ALA A CA 1
ATOM 715 C C . ALA A 1 96 ? -3.841 -0.132 17.677 1.00 47.56 96 ALA A C 1
ATOM 717 O O . ALA A 1 96 ? -3.933 1.083 17.898 1.00 47.56 96 ALA A O 1
ATOM 718 N N . PRO A 1 97 ? -4.675 -1.002 18.294 1.00 41.78 97 PRO A N 1
ATOM 719 C CA . PRO A 1 97 ? -5.593 -0.557 19.338 1.00 41.78 97 PRO A CA 1
ATOM 720 C C . PRO A 1 97 ? -4.786 0.152 20.436 1.00 41.78 97 PRO A C 1
ATOM 722 O O . PRO A 1 97 ? -3.692 -0.287 20.800 1.00 41.78 97 PRO A O 1
ATOM 725 N N . ARG A 1 98 ? -5.307 1.276 20.959 1.00 44.72 98 ARG A N 1
ATOM 726 C CA . ARG A 1 98 ? -4.588 2.201 21.868 1.00 44.72 98 ARG A CA 1
ATOM 727 C C . ARG A 1 98 ? -3.893 1.533 23.072 1.00 44.72 98 ARG A C 1
ATOM 729 O O . ARG A 1 98 ? -3.020 2.154 23.669 1.00 44.72 98 ARG A O 1
ATOM 736 N N . ASN A 1 99 ? -4.256 0.302 23.426 1.00 39.22 99 ASN A N 1
ATOM 737 C CA . ASN A 1 99 ? -3.735 -0.466 24.558 1.00 39.22 99 ASN A CA 1
ATOM 738 C C . ASN A 1 99 ? -2.537 -1.392 24.243 1.00 39.22 99 ASN A C 1
ATOM 740 O O . ASN A 1 99 ? -1.979 -1.955 25.178 1.00 39.22 99 ASN A O 1
ATOM 744 N N . ALA A 1 100 ? -2.123 -1.554 22.981 1.00 41.25 100 ALA A N 1
ATOM 745 C CA . ALA A 1 100 ? -1.092 -2.524 22.583 1.00 41.25 100 ALA A CA 1
ATOM 746 C C . ALA A 1 100 ? 0.213 -1.887 22.070 1.00 41.25 100 ALA A C 1
ATOM 748 O O . ALA A 1 100 ? 0.971 -2.527 21.345 1.00 41.25 100 ALA A O 1
ATOM 749 N N . ARG A 1 101 ? 0.495 -0.626 22.426 1.00 44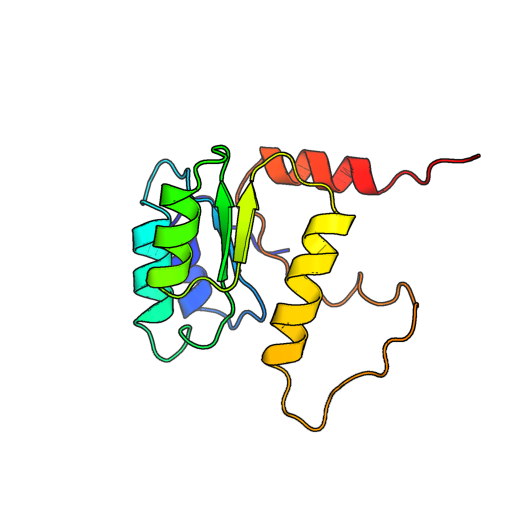.00 101 ARG A N 1
ATOM 750 C CA . ARG A 1 101 ? 1.731 0.061 22.015 1.00 44.00 101 ARG A CA 1
ATOM 751 C C . ARG A 1 101 ? 2.947 -0.583 22.696 1.00 44.00 101 ARG A C 1
ATOM 753 O O . ARG A 1 101 ? 3.066 -0.456 23.917 1.00 44.00 101 ARG A O 1
ATOM 760 N N . PRO A 1 102 ? 3.884 -1.220 21.969 1.00 37.53 102 PRO A N 1
ATOM 761 C CA . PRO A 1 102 ? 5.150 -1.599 22.566 1.00 37.53 102 PRO A CA 1
ATOM 762 C C . PRO A 1 102 ? 5.961 -0.322 22.782 1.00 37.53 102 PRO A C 1
ATOM 764 O O . PRO A 1 102 ? 6.117 0.491 21.869 1.00 37.53 102 PRO A O 1
ATOM 767 N N . SER A 1 103 ? 6.480 -0.154 23.998 1.00 32.41 103 SER A N 1
ATOM 768 C CA . SER A 1 103 ? 7.561 0.790 24.277 1.00 32.41 103 SER A CA 1
ATOM 769 C C . SER A 1 103 ? 8.657 0.594 23.232 1.00 32.41 103 SER A C 1
ATOM 771 O O . SER A 1 103 ? 9.056 -0.540 22.958 1.00 32.41 103 SER A O 1
ATOM 773 N N . ILE A 1 104 ? 9.085 1.698 22.623 1.00 38.88 104 ILE A N 1
ATOM 774 C CA . ILE A 1 104 ? 10.117 1.770 21.592 1.00 38.88 104 ILE A CA 1
ATOM 775 C C . ILE A 1 104 ? 11.400 1.182 22.192 1.00 38.88 104 ILE A C 1
ATOM 777 O O . ILE A 1 104 ? 12.188 1.875 22.828 1.00 38.88 104 ILE A O 1
ATOM 781 N N . SER A 1 105 ? 11.583 -0.126 22.047 1.00 34.34 105 SER A N 1
ATOM 782 C CA . SER A 1 105 ? 12.775 -0.835 22.485 1.00 34.34 105 SER A CA 1
ATOM 783 C C . SER A 1 105 ? 13.522 -1.272 21.241 1.00 34.34 105 SER A C 1
ATOM 785 O O . SER A 1 105 ? 13.013 -2.051 20.431 1.00 34.34 105 SER A O 1
ATOM 787 N N . ASN A 1 106 ? 14.727 -0.721 21.091 1.00 39.00 106 ASN A N 1
ATOM 788 C CA . ASN A 1 106 ? 15.737 -1.115 20.118 1.00 39.00 106 ASN A CA 1
ATOM 789 C C . ASN A 1 106 ? 16.086 -2.596 20.298 1.00 39.00 106 ASN A C 1
ATOM 791 O O . ASN A 1 106 ? 17.099 -2.937 20.902 1.00 39.00 106 ASN A O 1
ATOM 795 N N . ASN A 1 107 ? 15.251 -3.494 19.780 1.00 33.53 107 ASN A N 1
ATOM 796 C CA . ASN A 1 107 ? 15.592 -4.899 19.711 1.00 33.53 107 ASN A CA 1
ATOM 797 C C . ASN A 1 107 ? 15.036 -5.542 18.438 1.00 33.53 107 ASN A C 1
ATOM 799 O O . ASN A 1 107 ? 13.854 -5.473 18.109 1.00 33.53 107 ASN A O 1
ATOM 803 N N . TRP A 1 108 ? 15.961 -6.174 17.728 1.00 38.00 108 TRP A N 1
ATOM 804 C CA . TRP A 1 108 ? 15.965 -6.832 16.419 1.00 38.00 108 TRP A CA 1
ATOM 805 C C . TRP A 1 108 ? 14.985 -8.021 16.267 1.00 38.00 108 TRP A C 1
ATOM 807 O O . TRP A 1 108 ? 15.152 -8.865 15.387 1.00 38.00 108 TRP A O 1
ATOM 817 N N . ALA A 1 109 ? 13.922 -8.066 17.074 1.00 28.98 109 ALA A N 1
ATOM 818 C CA . ALA A 1 109 ? 12.949 -9.156 17.169 1.00 28.98 109 ALA A CA 1
ATOM 819 C C . ALA A 1 109 ? 11.819 -9.110 16.115 1.00 28.98 109 ALA A C 1
ATOM 821 O O . ALA A 1 109 ? 10.930 -9.957 16.109 1.00 28.98 109 ALA A O 1
ATOM 822 N N . TRP A 1 110 ? 11.846 -8.147 15.190 1.00 30.66 110 TRP A N 1
ATOM 823 C CA . TRP A 1 110 ? 10.763 -7.926 14.220 1.00 30.66 110 TRP A CA 1
ATOM 824 C C . TRP A 1 110 ? 10.871 -8.794 12.956 1.00 30.66 110 TRP A C 1
ATOM 826 O O . TRP A 1 110 ? 9.960 -8.805 12.135 1.00 30.66 110 TRP A O 1
ATOM 836 N N . LYS A 1 111 ? 11.958 -9.561 12.771 1.00 31.17 111 LYS A N 1
ATOM 837 C CA . LYS A 1 111 ? 12.159 -10.389 11.563 1.00 31.17 111 LYS A CA 1
ATOM 838 C C . LYS A 1 111 ? 11.150 -11.536 11.417 1.00 31.17 111 LYS A C 1
ATOM 840 O O . LYS A 1 111 ? 10.913 -11.975 10.29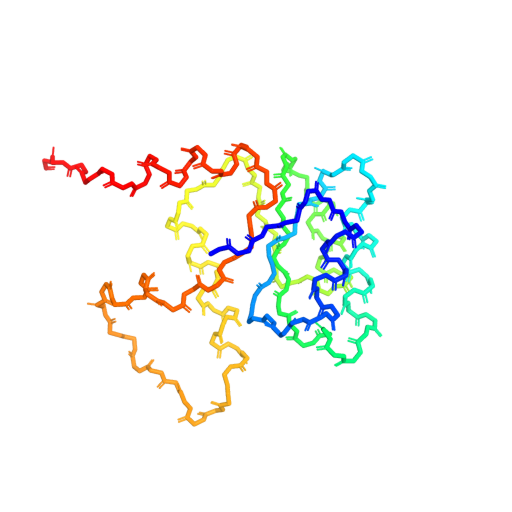5 1.00 31.17 111 LYS A O 1
ATOM 845 N N . SER A 1 112 ? 10.534 -11.987 12.509 1.00 33.88 112 SER A N 1
ATOM 846 C CA . SER A 1 112 ? 9.750 -13.232 12.525 1.00 33.88 112 SER A CA 1
ATOM 847 C C . SER A 1 112 ? 8.238 -13.047 12.380 1.00 33.88 112 SER A C 1
ATOM 849 O O . SER A 1 112 ? 7.521 -14.041 12.307 1.00 33.88 112 SER A O 1
ATOM 851 N N . LYS A 1 113 ? 7.728 -11.807 12.322 1.00 37.38 113 LYS A N 1
ATOM 852 C CA . LYS A 1 113 ? 6.276 -11.544 12.297 1.00 37.38 113 LYS A CA 1
ATOM 853 C C . LYS A 1 113 ? 5.815 -10.601 11.190 1.00 37.38 113 LYS A C 1
ATOM 855 O O . LYS A 1 113 ? 4.781 -9.966 11.315 1.00 37.38 113 LYS A O 1
ATOM 860 N N . ILE A 1 114 ? 6.564 -10.525 10.089 1.00 39.56 114 ILE A N 1
ATOM 861 C CA . ILE A 1 114 ? 6.155 -9.735 8.925 1.00 39.56 114 ILE A CA 1
ATOM 862 C C . ILE A 1 114 ? 5.764 -10.684 7.789 1.00 39.56 114 ILE A C 1
ATOM 864 O O . ILE A 1 114 ? 6.612 -11.170 7.030 1.00 39.56 114 ILE A O 1
ATOM 868 N N . ARG A 1 115 ? 4.457 -10.920 7.622 1.00 36.03 115 ARG A N 1
ATOM 869 C CA . ARG A 1 115 ? 3.885 -11.423 6.361 1.00 36.03 115 ARG A CA 1
ATOM 870 C C . ARG A 1 115 ? 3.928 -10.270 5.343 1.00 36.03 115 ARG A C 1
ATOM 872 O O . ARG A 1 115 ? 2.920 -9.696 4.988 1.00 36.03 115 ARG A O 1
ATOM 879 N N . LYS A 1 116 ? 5.139 -9.864 4.942 1.00 43.16 116 LYS A N 1
ATOM 880 C CA . LYS A 1 116 ? 5.382 -8.781 3.959 1.00 43.16 116 LYS A CA 1
ATOM 881 C C . LYS A 1 116 ? 4.683 -9.109 2.621 1.00 43.16 116 LYS A C 1
ATOM 883 O O . LYS A 1 116 ? 4.503 -10.282 2.406 1.00 43.16 116 LYS A O 1
ATOM 888 N N . THR A 1 117 ? 4.412 -8.211 1.675 1.00 39.06 117 THR A N 1
ATOM 889 C CA . THR A 1 117 ? 3.952 -8.601 0.314 1.00 39.06 117 THR A CA 1
ATOM 890 C C . THR A 1 117 ? 4.917 -8.022 -0.751 1.00 39.06 117 THR A C 1
ATOM 892 O O . THR A 1 117 ? 5.126 -6.820 -0.725 1.00 39.06 117 THR A O 1
ATOM 895 N N . CYS A 1 118 ? 5.617 -8.803 -1.601 1.00 44.28 118 CYS A N 1
ATOM 896 C CA . CYS A 1 118 ? 6.713 -8.357 -2.502 1.00 44.28 118 CYS A CA 1
ATOM 897 C C . CYS A 1 118 ? 6.497 -8.658 -3.993 1.00 44.28 118 CYS A C 1
ATOM 899 O O . CYS A 1 118 ? 7.038 -9.621 -4.533 1.00 44.28 118 CYS A O 1
ATOM 901 N N . CYS A 1 119 ? 5.731 -7.819 -4.670 1.00 49.84 119 CYS A N 1
ATOM 902 C CA . CYS A 1 119 ? 5.274 -8.007 -6.045 1.00 49.84 119 CYS A CA 1
ATOM 903 C C . CYS A 1 119 ? 6.317 -8.215 -7.156 1.00 49.84 119 CYS A C 1
ATOM 905 O O . CYS A 1 119 ? 5.963 -8.740 -8.205 1.00 49.84 119 CYS A O 1
ATOM 907 N N . SER A 1 120 ? 7.580 -7.799 -7.004 1.00 48.66 120 SER A N 1
ATOM 908 C CA . SER A 1 120 ? 8.502 -7.751 -8.150 1.00 48.66 120 SER A CA 1
ATOM 909 C C . SER A 1 120 ? 9.865 -8.388 -7.899 1.00 48.66 120 SER A C 1
ATOM 911 O O . SER A 1 120 ? 10.471 -8.277 -6.828 1.00 48.66 120 SER A O 1
ATOM 913 N N . THR A 1 121 ? 10.404 -9.005 -8.954 1.00 52.44 121 THR A N 1
ATOM 914 C CA . THR A 1 121 ? 11.752 -9.596 -9.008 1.00 52.44 121 THR A CA 1
ATOM 915 C C . THR A 1 121 ? 12.848 -8.570 -8.676 1.00 52.44 121 THR A C 1
ATOM 917 O O . THR A 1 121 ? 13.891 -8.928 -8.131 1.00 52.44 121 THR A O 1
ATOM 920 N N . SER A 1 122 ? 12.588 -7.277 -8.912 1.00 49.25 122 SER A N 1
ATOM 921 C CA . SER A 1 122 ? 13.485 -6.166 -8.565 1.00 49.25 122 SER A CA 1
ATOM 922 C C . SER A 1 122 ? 13.574 -5.920 -7.048 1.00 49.25 122 SER A C 1
ATOM 924 O O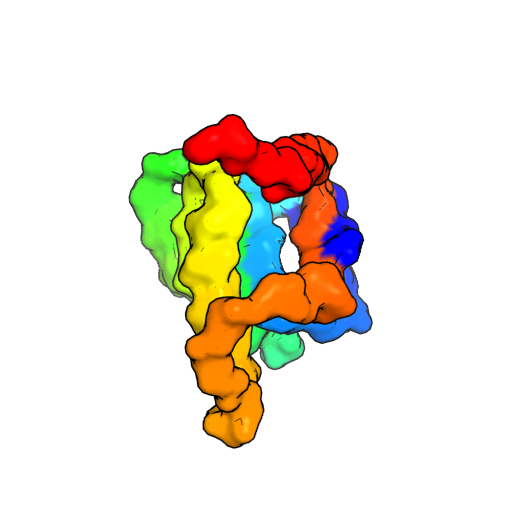 . SER A 1 122 ? 14.663 -5.735 -6.499 1.00 49.25 122 SER A O 1
ATOM 926 N N . CYS A 1 123 ? 12.452 -6.022 -6.328 1.00 46.16 123 CYS A N 1
ATOM 927 C CA . CYS A 1 123 ? 12.389 -5.779 -4.884 1.00 46.16 123 CYS A CA 1
ATOM 928 C C . CYS A 1 123 ? 13.049 -6.913 -4.065 1.00 46.16 123 CYS A C 1
ATOM 930 O O . CYS A 1 123 ? 13.675 -6.672 -3.028 1.00 46.16 123 CYS A O 1
ATOM 932 N N . ARG A 1 124 ? 13.039 -8.148 -4.590 1.00 54.50 124 ARG A N 1
ATOM 933 C CA . ARG A 1 124 ? 13.741 -9.297 -3.989 1.00 54.50 124 ARG A CA 1
ATOM 934 C C . ARG A 1 124 ? 15.259 -9.087 -3.906 1.00 54.50 124 ARG A C 1
ATOM 936 O O . ARG A 1 124 ? 15.862 -9.477 -2.911 1.00 54.50 124 ARG A O 1
ATOM 943 N N . ARG A 1 125 ? 15.867 -8.436 -4.906 1.00 47.41 125 ARG A N 1
ATOM 944 C CA . ARG A 1 125 ? 17.330 -8.268 -5.011 1.00 47.41 125 ARG A CA 1
ATOM 945 C C . ARG A 1 125 ? 17.889 -7.257 -4.002 1.00 47.41 125 ARG A C 1
ATOM 947 O O . ARG A 1 125 ? 18.975 -7.463 -3.464 1.00 47.41 125 ARG A O 1
ATOM 954 N N . GLN A 1 126 ? 17.130 -6.206 -3.691 1.00 53.22 126 GLN A N 1
ATOM 955 C CA . GLN A 1 126 ? 17.534 -5.180 -2.720 1.00 53.22 126 GLN A CA 1
ATOM 956 C C . GLN A 1 126 ? 17.406 -5.654 -1.263 1.00 53.22 126 GLN A C 1
ATOM 958 O O . GLN A 1 126 ? 18.240 -5.307 -0.429 1.00 53.22 126 GLN A O 1
ATOM 963 N N . LEU A 1 127 ? 16.432 -6.522 -0.961 1.00 52.12 127 LEU A N 1
ATOM 964 C CA . LEU A 1 127 ? 16.289 -7.142 0.363 1.00 52.12 127 LEU A CA 1
ATOM 965 C C . LEU A 1 127 ? 17.452 -8.094 0.705 1.00 52.12 127 LEU A C 1
ATOM 967 O O . LEU A 1 127 ? 17.860 -8.162 1.865 1.00 52.12 127 LEU A O 1
ATOM 971 N N . SER A 1 128 ? 18.032 -8.779 -0.285 1.00 47.78 128 SER A N 1
ATOM 972 C CA . SER A 1 128 ? 19.227 -9.619 -0.097 1.00 47.78 128 SER A CA 1
ATOM 973 C C . SER A 1 128 ? 20.493 -8.812 0.229 1.00 47.78 128 SER A C 1
ATOM 975 O O . SER A 1 128 ? 21.272 -9.244 1.074 1.00 47.78 128 SER A O 1
ATOM 977 N N . ASN A 1 129 ? 20.666 -7.611 -0.338 1.00 44.03 129 ASN A N 1
ATOM 978 C CA . ASN A 1 129 ? 21.837 -6.759 -0.062 1.00 44.03 129 ASN A CA 1
ATOM 979 C C . ASN A 1 129 ? 21.778 -6.033 1.292 1.00 44.03 129 ASN A C 1
ATOM 981 O O . ASN A 1 129 ? 22.807 -5.600 1.795 1.00 44.03 129 ASN A O 1
ATOM 985 N N . ALA A 1 130 ? 20.602 -5.928 1.916 1.00 47.09 130 ALA A N 1
ATOM 986 C CA . ALA A 1 130 ? 20.448 -5.346 3.253 1.00 47.09 130 ALA A CA 1
ATOM 987 C C . ALA A 1 130 ? 20.845 -6.310 4.395 1.00 47.09 130 ALA A C 1
ATOM 989 O O . ALA A 1 130 ? 20.697 -5.972 5.569 1.00 47.09 130 ALA A O 1
ATOM 990 N N . SER A 1 131 ? 21.301 -7.526 4.065 1.00 42.06 131 SER A N 1
ATOM 991 C CA . SER A 1 131 ? 21.614 -8.585 5.035 1.00 42.06 131 SER A CA 1
ATOM 992 C C . SER A 1 131 ? 23.103 -8.713 5.371 1.00 42.06 131 SER A C 1
ATOM 994 O O . SER A 1 131 ? 23.439 -9.474 6.277 1.00 42.06 131 SER A O 1
ATOM 996 N N . THR A 1 132 ? 23.993 -7.986 4.692 1.00 42.75 132 THR A N 1
ATOM 997 C CA . THR A 1 132 ? 25.429 -8.015 4.998 1.00 42.75 132 THR A CA 1
ATOM 998 C C . THR A 1 132 ? 25.767 -6.864 5.948 1.00 42.75 132 THR A C 1
ATOM 1000 O O . THR A 1 132 ? 25.645 -5.704 5.549 1.00 42.75 132 THR A O 1
ATOM 1003 N N . PRO A 1 133 ? 26.170 -7.130 7.204 1.00 39.53 133 PRO A N 1
ATOM 1004 C CA . PRO A 1 133 ? 26.620 -6.073 8.094 1.00 39.53 133 PRO A CA 1
ATOM 1005 C C . PRO A 1 133 ? 27.924 -5.49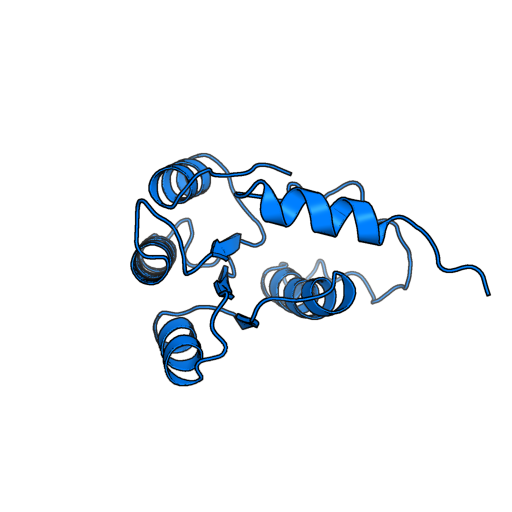3 7.539 1.00 39.53 133 PRO A C 1
ATOM 1007 O O . PRO A 1 133 ? 28.885 -6.229 7.302 1.00 39.53 133 PRO A O 1
ATOM 1010 N N . ALA A 1 134 ? 27.955 -4.178 7.329 1.00 39.28 134 ALA A N 1
ATOM 1011 C CA . ALA A 1 134 ? 29.198 -3.459 7.111 1.00 39.28 134 ALA A CA 1
ATOM 1012 C C . ALA A 1 134 ? 30.054 -3.620 8.376 1.00 39.28 134 ALA A C 1
ATOM 1014 O O . ALA A 1 134 ? 29.730 -3.079 9.431 1.00 39.28 134 ALA A O 1
ATOM 1015 N N . LYS A 1 135 ? 31.114 -4.427 8.280 1.00 40.53 135 LYS A N 1
ATOM 1016 C CA . LYS A 1 135 ? 32.232 -4.371 9.218 1.00 40.53 135 LYS A CA 1
ATOM 1017 C C . LYS A 1 135 ? 33.067 -3.154 8.835 1.00 40.53 135 LYS A C 1
ATOM 1019 O O . LYS A 1 135 ? 33.717 -3.207 7.794 1.00 40.53 135 LYS A O 1
ATOM 1024 N N . ASN A 1 136 ? 33.003 -2.097 9.636 1.00 34.97 136 ASN A N 1
ATOM 1025 C CA . ASN A 1 136 ? 34.157 -1.439 10.258 1.00 34.97 136 ASN A CA 1
ATOM 1026 C C . ASN A 1 136 ? 33.667 -0.283 11.132 1.00 34.97 136 ASN A C 1
ATOM 1028 O O . ASN A 1 136 ? 33.066 0.653 10.562 1.00 34.97 136 ASN A O 1
#

Sequence (136 aa):
MTSAGGGREALALADSEPFDVILLDLMMPDLNGFEVLARLKADARTENIPVIMISAYDEQSKATQCIEIGAEDYLSKPFNAVLLAARINPALNANAPRNARPSISNNWAWKSKIRKTCCSTSCRRQLSNASTPAKN

pLDDT: mean 70.59, std 20.24, range [28.98, 92.12]